Protein AF-A0A7Z8VQR0-F1 (afdb_monomer_lite)

Secondary structure (DSSP, 8-state):
----BHHHHHHHHHHHHHHHSTT---EEEE-SSEEEEEE----S-HHHHHHHHHHHHHHHHHHHHHHH-TT---SEEE-SS---GGGGGSTTTTTSEEE-S-SSEEEEEEHHHHTSBP---S--------------------------------

Structure (mmCIF, N/CA/C/O backbone):
data_AF-A0A7Z8VQR0-F1
#
_entry.id   AF-A0A7Z8VQR0-F1
#
loop_
_atom_site.group_PDB
_atom_site.id
_atom_site.type_symbol
_atom_site.label_atom_id
_atom_site.label_alt_id
_atom_site.label_comp_id
_atom_site.label_asym_id
_atom_site.label_entity_id
_atom_site.label_seq_id
_atom_site.pdbx_PDB_ins_code
_atom_site.Cartn_x
_atom_site.Cartn_y
_atom_site.Cartn_z
_atom_site.occupancy
_atom_site.B_iso_or_equiv
_atom_site.auth_seq_id
_atom_site.auth_comp_id
_atom_site.auth_asym_id
_atom_site.auth_atom_id
_atom_site.pdbx_PDB_model_num
ATOM 1 N N . MET A 1 1 ? 2.666 10.374 20.352 1.00 53.78 1 MET A N 1
ATOM 2 C CA . MET A 1 1 ? 1.258 10.594 19.950 1.00 53.78 1 MET A CA 1
ATOM 3 C C . MET A 1 1 ? 0.579 9.236 19.959 1.00 53.78 1 MET A C 1
ATOM 5 O O . MET A 1 1 ? 1.124 8.326 19.353 1.00 53.78 1 MET A O 1
ATOM 9 N N . VAL A 1 2 ? -0.525 9.067 20.688 1.00 69.81 2 VAL A N 1
ATOM 10 C CA . VAL A 1 2 ? -1.264 7.793 20.718 1.00 69.81 2 VAL A CA 1
ATOM 11 C C . VAL A 1 2 ? -2.255 7.802 19.555 1.00 69.81 2 VAL A C 1
ATOM 13 O O . VAL A 1 2 ? -3.069 8.717 19.470 1.00 69.81 2 VAL A O 1
ATOM 16 N N . CYS A 1 3 ? -2.171 6.829 18.646 1.00 78.06 3 CYS A N 1
ATOM 17 C CA . CYS A 1 3 ? -3.142 6.695 17.557 1.00 78.06 3 CYS A CA 1
ATOM 18 C C . CYS A 1 3 ? -4.419 6.035 18.090 1.00 78.06 3 CYS A C 1
ATOM 20 O O . CYS A 1 3 ? -4.353 5.050 18.823 1.00 78.06 3 CYS A O 1
ATOM 22 N N . THR A 1 4 ? -5.586 6.570 17.746 1.00 81.69 4 THR A N 1
ATOM 23 C CA . THR A 1 4 ? -6.892 6.064 18.200 1.00 81.69 4 THR A CA 1
ATOM 24 C C . THR A 1 4 ? -7.570 5.187 17.148 1.00 81.69 4 THR A C 1
ATOM 26 O O . THR A 1 4 ? -8.391 4.343 17.490 1.00 81.69 4 THR A O 1
ATOM 29 N N . ASN A 1 5 ? -7.215 5.340 15.870 1.00 85.06 5 ASN A N 1
ATOM 30 C CA . ASN A 1 5 ? -7.731 4.529 14.763 1.00 85.06 5 ASN A CA 1
ATOM 31 C C . ASN A 1 5 ? -6.664 4.319 13.674 1.00 85.06 5 ASN A C 1
ATOM 33 O O . ASN A 1 5 ? -5.600 4.950 13.689 1.00 85.06 5 ASN A O 1
ATOM 37 N N . LEU A 1 6 ? -6.968 3.444 12.709 1.00 89.19 6 LEU A N 1
ATOM 38 C CA . LEU A 1 6 ? -6.077 3.129 11.587 1.00 89.19 6 LEU A CA 1
ATOM 39 C C . LEU A 1 6 ? -5.723 4.375 10.758 1.00 89.19 6 LEU A C 1
ATOM 41 O O . LEU A 1 6 ? -4.612 4.483 10.246 1.00 89.19 6 LEU A O 1
ATOM 45 N N . TYR A 1 7 ? -6.637 5.346 10.657 1.00 88.19 7 TYR A N 1
ATOM 46 C CA . TYR A 1 7 ? -6.423 6.556 9.857 1.00 88.19 7 TYR A CA 1
ATOM 47 C C . TYR A 1 7 ? -5.271 7.369 10.424 1.00 88.19 7 TYR A C 1
ATOM 49 O O . TYR A 1 7 ? -4.342 7.724 9.705 1.00 88.19 7 TYR A O 1
ATOM 57 N N . GLN A 1 8 ? -5.304 7.610 11.732 1.00 87.75 8 GLN A N 1
ATOM 58 C CA . GLN A 1 8 ? -4.254 8.341 12.426 1.00 87.75 8 GLN A CA 1
ATOM 59 C C . GLN A 1 8 ? -2.914 7.606 12.367 1.00 87.75 8 GLN A C 1
ATOM 61 O O . GLN A 1 8 ? -1.894 8.261 12.171 1.00 87.75 8 GLN A O 1
ATOM 66 N N . ALA A 1 9 ? -2.917 6.272 12.465 1.00 90.31 9 ALA A N 1
ATOM 67 C CA . ALA A 1 9 ? -1.702 5.469 12.337 1.00 90.31 9 ALA A CA 1
ATOM 68 C C . ALA A 1 9 ? -1.055 5.630 10.951 1.00 90.31 9 ALA A C 1
ATOM 70 O O . ALA A 1 9 ? 0.135 5.928 10.860 1.00 90.31 9 ALA A O 1
ATOM 71 N N . ILE A 1 10 ? -1.842 5.527 9.874 1.00 92.44 10 ILE A N 1
ATOM 72 C CA . ILE A 1 10 ? -1.332 5.702 8.507 1.00 92.44 10 ILE A CA 1
ATOM 73 C C . ILE A 1 10 ? -0.914 7.155 8.256 1.00 92.44 10 ILE A C 1
ATOM 75 O O . ILE A 1 10 ? 0.131 7.389 7.659 1.00 92.44 10 ILE A O 1
ATOM 79 N N . VAL A 1 11 ? -1.672 8.150 8.729 1.00 91.69 11 VAL A N 1
ATOM 80 C CA . VAL A 1 11 ? -1.291 9.569 8.596 1.00 91.69 11 VAL A CA 1
ATOM 81 C C . VAL A 1 11 ? 0.028 9.861 9.314 1.00 91.69 11 VAL A C 1
ATOM 83 O O . VAL A 1 11 ? 0.887 10.546 8.754 1.00 91.69 11 VAL A O 1
ATOM 86 N N . LEU A 1 12 ? 0.209 9.339 10.530 1.00 91.81 12 LEU A N 1
ATOM 87 C CA . LEU A 1 12 ? 1.451 9.492 11.286 1.00 91.81 12 LEU A CA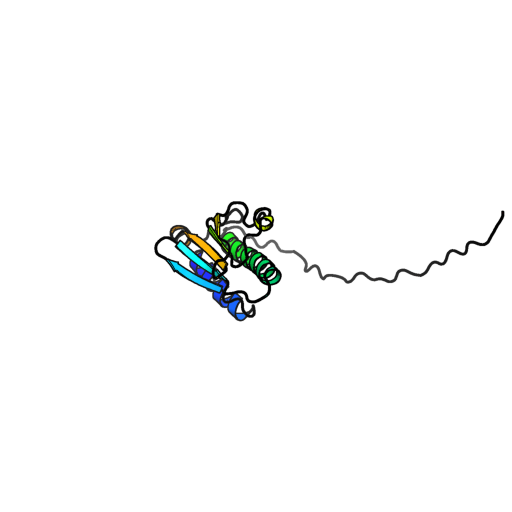 1
ATOM 88 C C . LEU A 1 12 ? 2.623 8.828 10.555 1.00 91.81 12 LEU A C 1
ATOM 90 O O . LEU A 1 12 ? 3.658 9.471 10.380 1.00 91.81 12 LEU A O 1
ATOM 94 N N . PHE A 1 13 ? 2.430 7.600 10.065 1.00 93.69 13 PHE A N 1
ATOM 95 C CA . PHE A 1 13 ? 3.429 6.907 9.258 1.00 93.69 13 PHE A CA 1
ATOM 96 C C . PHE A 1 13 ? 3.788 7.698 7.997 1.00 93.69 13 PHE A C 1
ATOM 98 O O . PHE A 1 13 ? 4.964 7.912 7.741 1.00 93.69 13 PHE A O 1
ATOM 105 N N . CYS A 1 14 ? 2.811 8.192 7.232 1.00 94.12 14 CYS A N 1
ATOM 106 C CA . CYS A 1 14 ? 3.081 9.000 6.040 1.00 94.12 14 CYS A CA 1
ATOM 107 C C . CYS A 1 14 ? 3.923 10.233 6.385 1.00 94.12 14 CYS A C 1
ATOM 109 O O . CYS A 1 14 ? 4.845 10.574 5.652 1.00 94.12 14 CYS A O 1
ATOM 111 N N . LYS A 1 15 ? 3.641 10.892 7.515 1.00 92.56 15 LYS A N 1
ATOM 112 C CA . LYS A 1 15 ? 4.415 12.054 7.963 1.00 92.56 15 LYS A CA 1
ATOM 113 C C . LYS A 1 15 ? 5.869 11.687 8.284 1.00 92.56 15 LYS A C 1
ATOM 115 O O . LYS A 1 15 ? 6.763 12.389 7.828 1.00 92.56 15 LYS A O 1
ATOM 120 N N . GLN A 1 16 ? 6.092 10.622 9.054 1.00 91.44 16 GLN A N 1
ATOM 121 C CA . GLN A 1 16 ? 7.428 10.197 9.497 1.00 91.44 16 GLN A CA 1
ATOM 122 C C . GLN A 1 16 ? 8.228 9.534 8.369 1.00 91.44 16 GLN A C 1
ATOM 124 O O . GLN A 1 16 ? 9.351 9.933 8.070 1.00 91.44 16 GLN A O 1
ATOM 129 N N . GLY A 1 17 ? 7.613 8.586 7.664 1.00 88.38 17 GLY A N 1
ATOM 130 C CA . GLY A 1 17 ? 8.221 7.882 6.541 1.00 88.38 17 GLY A CA 1
ATOM 131 C C . GLY A 1 17 ? 8.665 8.833 5.433 1.00 88.38 17 GLY A C 1
ATOM 132 O O . GLY A 1 17 ? 9.756 8.669 4.902 1.00 88.38 17 GLY A O 1
ATOM 133 N N . ASN A 1 18 ? 7.891 9.884 5.139 1.00 91.75 18 ASN A N 1
ATOM 134 C CA . ASN A 1 18 ? 8.291 10.881 4.141 1.00 91.75 18 ASN A CA 1
ATOM 135 C C . ASN A 1 18 ? 9.427 11.804 4.599 1.00 91.75 18 ASN A C 1
ATOM 137 O O . ASN A 1 18 ? 10.112 12.360 3.744 1.00 91.75 18 ASN A O 1
ATOM 141 N N . SER A 1 19 ? 9.635 11.987 5.908 1.00 88.56 19 SER A N 1
ATOM 142 C CA . SER A 1 19 ? 10.790 1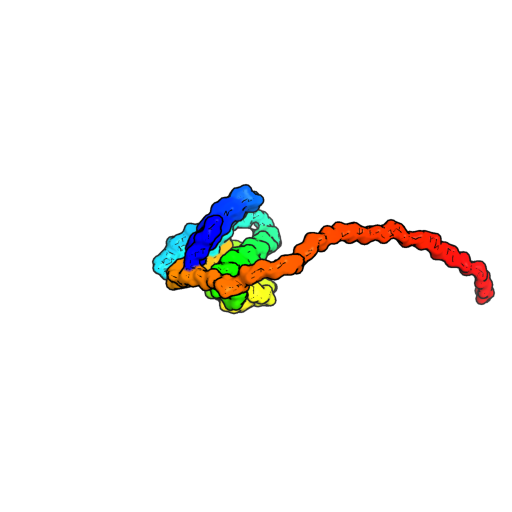2.741 6.413 1.00 88.56 19 SER A CA 1
ATOM 143 C C . SER A 1 19 ? 12.067 11.908 6.490 1.00 88.56 19 SER A C 1
ATOM 145 O O . SER A 1 19 ? 13.154 12.470 6.422 1.00 88.56 19 SER A O 1
ATOM 147 N N . GLU A 1 20 ? 11.943 10.589 6.635 1.00 86.31 20 GLU A N 1
ATOM 148 C CA . GLU A 1 20 ? 13.073 9.694 6.917 1.00 86.31 20 GLU A CA 1
ATOM 149 C C . GLU A 1 20 ? 13.519 8.890 5.690 1.00 86.31 20 GLU A C 1
ATOM 151 O O . GLU A 1 20 ? 14.699 8.585 5.537 1.00 86.31 20 GLU A O 1
ATOM 156 N N . ILE A 1 21 ? 12.590 8.558 4.791 1.00 82.00 21 ILE A N 1
ATOM 157 C CA . ILE A 1 21 ? 12.851 7.715 3.626 1.00 82.00 21 ILE A CA 1
ATOM 158 C C . ILE A 1 21 ? 12.831 8.586 2.375 1.00 82.00 21 ILE A C 1
ATOM 160 O O . ILE A 1 21 ? 11.780 9.080 1.952 1.00 82.00 21 ILE A O 1
ATOM 164 N N . THR A 1 22 ? 13.988 8.721 1.733 1.00 79.00 22 THR A N 1
ATOM 165 C CA . THR A 1 22 ? 14.122 9.418 0.452 1.00 79.00 22 THR A CA 1
ATOM 166 C C . THR A 1 22 ? 13.173 8.825 -0.595 1.00 79.00 22 THR A C 1
ATOM 168 O O . THR A 1 22 ? 13.073 7.608 -0.749 1.00 79.00 22 THR A O 1
ATOM 171 N N . ASN A 1 23 ? 12.465 9.688 -1.327 1.00 78.94 23 ASN A N 1
ATOM 172 C CA . ASN A 1 23 ? 11.547 9.317 -2.415 1.00 78.94 23 ASN A CA 1
ATOM 173 C C . ASN A 1 23 ? 10.400 8.361 -2.027 1.00 78.94 23 ASN A C 1
ATOM 175 O O . ASN A 1 23 ? 9.814 7.714 -2.897 1.00 78.94 23 ASN A O 1
ATOM 179 N N . SER A 1 24 ? 10.050 8.246 -0.745 1.00 80.81 24 SER A N 1
ATOM 180 C CA . SER A 1 24 ? 8.980 7.352 -0.277 1.00 80.81 24 SER A CA 1
ATOM 181 C C . SER A 1 24 ? 7.571 7.794 -0.690 1.00 80.81 24 SER A C 1
ATOM 183 O O . SER A 1 24 ? 6.778 6.966 -1.142 1.00 80.81 24 SER A O 1
ATOM 185 N N . ASN A 1 25 ? 7.280 9.095 -0.585 1.00 91.75 25 ASN A N 1
ATOM 186 C CA . ASN A 1 25 ? 6.019 9.745 -0.971 1.00 91.75 25 ASN A CA 1
ATOM 187 C C . ASN A 1 25 ? 4.764 8.911 -0.629 1.00 91.75 25 ASN A C 1
ATOM 189 O O . ASN A 1 25 ? 3.890 8.649 -1.465 1.00 91.75 25 ASN A O 1
ATOM 193 N N . PHE A 1 26 ? 4.700 8.461 0.621 1.00 95.44 26 PHE A N 1
ATOM 194 C CA . PHE A 1 26 ? 3.550 7.785 1.191 1.00 95.44 26 PHE A CA 1
ATOM 195 C C . PHE A 1 26 ? 2.406 8.772 1.413 1.00 95.44 26 PHE A C 1
ATOM 197 O O . PHE A 1 26 ? 2.608 9.862 1.954 1.00 95.44 26 PHE A O 1
ATOM 204 N N . HIS A 1 27 ? 1.195 8.403 1.007 1.00 95.25 27 HIS A N 1
ATOM 205 C CA . HIS A 1 27 ? 0.024 9.262 1.163 1.00 95.25 27 HIS A CA 1
ATOM 206 C C . HIS A 1 27 ? -1.279 8.463 1.184 1.00 95.25 27 HIS A C 1
ATOM 208 O O . HIS A 1 27 ? -1.327 7.292 0.813 1.00 95.25 27 HIS A O 1
ATOM 214 N N . ILE A 1 28 ? -2.358 9.121 1.610 1.00 93.56 28 ILE A N 1
ATOM 215 C CA . ILE A 1 28 ? -3.708 8.561 1.591 1.00 93.56 28 ILE A CA 1
ATOM 216 C C . ILE A 1 28 ? -4.508 9.220 0.471 1.00 93.56 28 ILE A C 1
ATOM 218 O O . ILE A 1 28 ? -4.530 10.445 0.354 1.00 93.56 28 ILE A O 1
ATOM 222 N N . ARG A 1 29 ? -5.230 8.418 -0.315 1.00 92.69 29 ARG A N 1
ATOM 223 C CA . ARG A 1 29 ? -6.217 8.906 -1.281 1.00 92.69 29 ARG A CA 1
ATOM 224 C C . ARG A 1 29 ? -7.592 8.330 -0.973 1.00 92.69 29 ARG A C 1
ATOM 226 O O . ARG A 1 29 ? -7.799 7.123 -1.047 1.00 92.69 29 ARG A O 1
ATOM 233 N N . GLN A 1 30 ? -8.554 9.199 -0.686 1.00 88.81 30 GLN A N 1
ATOM 234 C CA . GLN A 1 30 ? -9.942 8.791 -0.477 1.00 88.81 30 GLN A CA 1
ATOM 235 C C . GLN A 1 30 ? -10.671 8.627 -1.820 1.00 88.81 30 GLN A C 1
ATOM 237 O O . GLN A 1 30 ? -10.544 9.459 -2.720 1.00 88.81 30 GLN A O 1
ATOM 242 N N . GLN A 1 31 ? -11.434 7.546 -1.958 1.00 86.81 31 GLN A N 1
ATOM 243 C CA . GLN A 1 31 ? -12.406 7.316 -3.029 1.00 86.81 31 GLN A CA 1
ATOM 244 C C . GLN A 1 31 ? -13.747 6.887 -2.418 1.00 86.81 31 GLN A C 1
ATOM 246 O O . GLN A 1 31 ? -13.832 6.658 -1.216 1.00 86.81 31 GLN A O 1
ATOM 251 N N . GLN A 1 32 ? -14.810 6.792 -3.225 1.00 80.38 32 GLN A N 1
ATOM 252 C CA . GLN A 1 32 ? -16.174 6.547 -2.727 1.00 80.38 32 GLN A CA 1
ATOM 253 C C . GLN A 1 32 ? -16.304 5.299 -1.839 1.00 80.38 32 GLN A C 1
ATOM 255 O O . GLN A 1 32 ? -16.955 5.362 -0.805 1.00 80.38 32 GLN A O 1
ATOM 260 N N . THR A 1 33 ? -15.684 4.179 -2.214 1.00 80.62 33 THR A N 1
ATOM 261 C CA . THR A 1 33 ? -15.860 2.887 -1.518 1.00 80.62 33 THR A CA 1
ATOM 262 C C . THR A 1 33 ? -14.622 2.418 -0.759 1.00 80.62 33 THR A C 1
ATOM 264 O O . THR A 1 33 ? -14.712 1.529 0.086 1.00 80.62 33 THR A O 1
ATOM 267 N N . MET A 1 34 ? -13.467 3.022 -1.031 1.00 87.50 34 MET A N 1
ATOM 268 C CA . MET A 1 34 ? -12.185 2.625 -0.465 1.00 87.50 34 MET A CA 1
ATOM 269 C C . MET A 1 34 ? -11.313 3.837 -0.189 1.00 87.50 34 MET A C 1
ATOM 271 O O . MET A 1 34 ? -11.369 4.858 -0.879 1.00 87.50 34 MET A O 1
ATOM 275 N N . VAL A 1 35 ? -10.439 3.667 0.787 1.00 90.12 35 VAL A N 1
ATOM 276 C CA . VAL A 1 35 ? -9.301 4.539 1.014 1.00 90.12 35 VAL A CA 1
ATOM 277 C C . VAL A 1 35 ? -8.057 3.792 0.558 1.00 90.12 35 VAL A C 1
ATOM 279 O O . VAL A 1 35 ? -7.855 2.623 0.880 1.00 90.12 35 VAL A O 1
ATOM 282 N N . TRP A 1 36 ? -7.226 4.482 -0.207 1.00 93.75 36 TRP A N 1
ATOM 283 C CA . TRP A 1 36 ? -5.976 3.954 -0.721 1.00 93.75 36 TRP A CA 1
ATOM 284 C C . TRP A 1 36 ? -4.832 4.463 0.131 1.00 93.75 36 TRP A C 1
ATOM 286 O O . TRP A 1 36 ? -4.637 5.674 0.240 1.00 93.75 36 TRP A O 1
ATOM 296 N N . PHE A 1 37 ? -4.072 3.542 0.707 1.00 95.69 37 PHE A N 1
ATOM 297 C CA . PHE A 1 37 ? -2.755 3.845 1.237 1.00 95.69 37 PHE A CA 1
ATOM 298 C C . PHE A 1 37 ? -1.748 3.644 0.105 1.00 95.69 37 PHE A C 1
ATOM 300 O O . PHE A 1 37 ? -1.587 2.527 -0.380 1.00 95.69 37 PHE A O 1
ATOM 307 N N . CYS A 1 38 ? -1.132 4.726 -0.360 1.00 96.12 38 CYS A N 1
ATOM 308 C CA . CYS A 1 38 ? -0.281 4.747 -1.543 1.00 96.12 38 CYS A CA 1
ATOM 309 C C . CYS A 1 38 ? 1.194 4.879 -1.157 1.00 96.12 38 CYS A C 1
ATOM 311 O O . CYS A 1 38 ? 1.525 5.657 -0.263 1.00 96.12 38 CYS A O 1
ATOM 313 N N . GLY A 1 39 ? 2.072 4.183 -1.880 1.00 93.38 39 GLY A N 1
ATOM 314 C CA . GLY A 1 39 ? 3.500 4.493 -1.955 1.00 93.38 39 GLY A CA 1
ATOM 315 C C . GLY A 1 39 ? 3.764 5.158 -3.299 1.00 93.38 39 GLY A C 1
ATOM 316 O O . GLY A 1 39 ? 3.269 4.671 -4.315 1.00 93.38 39 GLY A O 1
ATOM 317 N N . GLY A 1 40 ? 4.469 6.289 -3.318 1.00 89.69 40 GLY A N 1
ATOM 318 C CA . GLY A 1 40 ? 4.666 7.073 -4.539 1.00 89.69 40 GLY A CA 1
ATOM 319 C C . GLY A 1 40 ? 5.270 6.280 -5.703 1.00 89.69 40 GLY A C 1
ATOM 320 O O . GLY A 1 40 ? 5.715 5.141 -5.544 1.00 89.69 40 GLY A O 1
ATOM 321 N N . VAL A 1 41 ? 5.300 6.911 -6.880 1.00 92.38 41 VAL A N 1
ATOM 322 C CA . VAL A 1 41 ? 5.884 6.320 -8.094 1.00 92.38 41 VAL A CA 1
ATOM 323 C C . VAL A 1 41 ? 7.309 5.850 -7.806 1.00 92.38 41 VAL A C 1
ATOM 325 O O . VAL A 1 41 ? 8.067 6.528 -7.110 1.00 92.38 41 VAL A O 1
ATOM 328 N N . VAL A 1 42 ? 7.640 4.663 -8.303 1.00 90.75 42 VAL A N 1
ATOM 329 C CA . VAL A 1 42 ? 8.989 4.108 -8.229 1.00 90.75 42 VAL A CA 1
ATOM 330 C C . VAL A 1 42 ? 9.580 4.187 -9.624 1.00 90.75 42 VAL A C 1
ATOM 332 O O . VAL A 1 42 ? 9.022 3.639 -10.571 1.00 90.75 42 VAL A O 1
ATOM 335 N N . GLU A 1 43 ? 10.700 4.884 -9.743 1.00 90.81 43 GLU A N 1
ATOM 336 C CA . GLU A 1 43 ? 11.463 4.969 -10.982 1.00 90.81 43 GLU A CA 1
ATOM 337 C C . GLU A 1 43 ? 12.592 3.938 -10.958 1.00 90.81 43 GLU A C 1
ATOM 339 O O . GLU A 1 43 ? 13.177 3.675 -9.907 1.00 90.81 43 GLU A O 1
ATOM 344 N N . GLY A 1 44 ? 12.884 3.349 -12.115 1.00 91.44 44 GLY A N 1
ATOM 345 C CA . GLY A 1 44 ? 13.934 2.349 -12.266 1.00 91.44 44 GLY A CA 1
ATOM 346 C C . GLY A 1 44 ? 13.607 1.325 -13.346 1.00 91.44 44 GLY A C 1
ATOM 347 O O . GLY A 1 44 ? 12.631 1.445 -14.089 1.00 91.44 44 GLY A O 1
ATOM 348 N N . THR A 1 45 ? 14.444 0.302 -13.429 1.00 93.12 45 THR A N 1
ATOM 349 C CA . THR A 1 45 ? 14.203 -0.906 -14.220 1.00 93.12 45 THR A CA 1
ATOM 350 C C . THR A 1 45 ? 13.065 -1.740 -13.625 1.00 93.12 45 THR A C 1
ATOM 352 O O . THR A 1 45 ? 12.725 -1.609 -12.449 1.00 93.12 45 THR A O 1
ATOM 355 N N . ASP A 1 46 ? 12.502 -2.665 -14.410 1.00 89.56 46 ASP A N 1
ATOM 356 C CA . ASP A 1 46 ? 11.430 -3.559 -13.940 1.00 89.56 46 ASP A CA 1
ATOM 357 C C . ASP A 1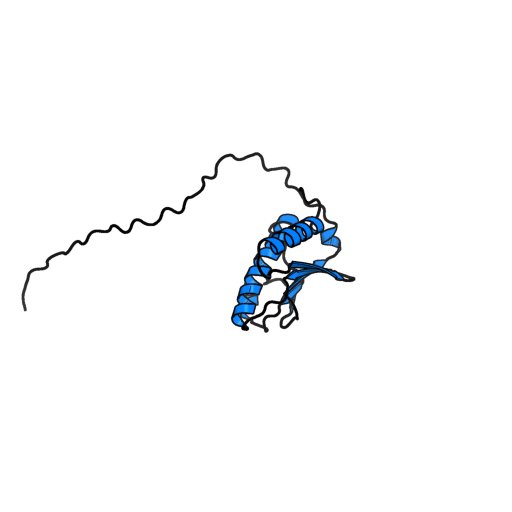 46 ? 11.822 -4.321 -12.653 1.00 89.56 46 ASP A C 1
ATOM 359 O O . ASP A 1 46 ? 10.998 -4.502 -11.754 1.00 89.56 46 ASP A O 1
ATOM 363 N N . ASN A 1 47 ? 13.093 -4.727 -12.533 1.00 89.00 47 ASN A N 1
ATOM 364 C CA . ASN A 1 47 ? 13.607 -5.433 -11.358 1.00 89.00 47 ASN A CA 1
ATOM 365 C C . ASN A 1 47 ? 13.722 -4.527 -10.125 1.00 89.00 47 ASN A C 1
ATOM 367 O O . ASN A 1 47 ? 13.342 -4.950 -9.032 1.00 89.00 47 ASN A O 1
ATOM 371 N N . GLU A 1 48 ? 14.216 -3.298 -10.291 1.00 91.06 48 GLU A N 1
ATOM 372 C CA . GLU A 1 48 ? 14.326 -2.319 -9.200 1.00 91.06 48 GLU A CA 1
ATOM 373 C C . GLU A 1 48 ? 12.942 -1.914 -8.694 1.00 91.06 48 GLU A C 1
ATOM 375 O O . GLU A 1 48 ? 12.696 -1.941 -7.488 1.00 91.06 48 GLU A O 1
ATOM 380 N N . ILE A 1 49 ? 12.007 -1.636 -9.612 1.00 91.19 49 ILE A N 1
ATOM 381 C CA . ILE A 1 49 ? 10.610 -1.346 -9.272 1.00 91.19 49 ILE A CA 1
ATOM 382 C C . ILE A 1 49 ? 10.036 -2.491 -8.439 1.00 91.19 49 ILE A C 1
ATOM 384 O O . ILE A 1 49 ? 9.516 -2.254 -7.351 1.00 91.19 49 ILE A O 1
ATOM 388 N N . ARG A 1 50 ? 10.192 -3.740 -8.893 1.00 89.19 50 ARG A N 1
ATOM 389 C CA . ARG A 1 50 ? 9.689 -4.920 -8.177 1.00 89.19 50 ARG A CA 1
ATOM 390 C C . ARG A 1 50 ? 10.251 -5.032 -6.757 1.00 89.19 50 ARG A C 1
ATOM 392 O O . ARG A 1 50 ? 9.496 -5.279 -5.819 1.00 89.19 50 ARG A O 1
ATOM 399 N N . GLN A 1 51 ? 11.562 -4.869 -6.588 1.00 88.62 51 GLN A N 1
ATOM 400 C CA . GLN A 1 51 ? 12.210 -4.980 -5.277 1.00 88.62 51 GLN A CA 1
ATOM 401 C C . GLN A 1 51 ? 11.753 -3.878 -4.318 1.00 88.62 51 GLN A C 1
ATOM 403 O O . GLN A 1 51 ? 11.403 -4.159 -3.169 1.00 88.62 51 GLN A O 1
ATOM 408 N N . VAL A 1 52 ? 11.702 -2.635 -4.798 1.00 90.38 52 VAL A N 1
ATOM 409 C CA . VAL A 1 52 ? 11.239 -1.496 -4.000 1.00 90.38 52 VAL A CA 1
ATOM 410 C C . VAL A 1 52 ? 9.761 -1.647 -3.641 1.00 90.38 52 VAL A C 1
ATOM 412 O O . VAL A 1 52 ? 9.378 -1.347 -2.511 1.00 90.38 52 VAL A O 1
ATOM 415 N N . GLU A 1 53 ? 8.923 -2.136 -4.556 1.00 90.38 53 GLU A N 1
ATOM 416 C CA . GLU A 1 53 ? 7.508 -2.384 -4.276 1.00 90.38 53 GLU A CA 1
ATOM 417 C C . GLU A 1 53 ? 7.310 -3.460 -3.215 1.00 90.38 53 GLU A C 1
ATOM 419 O O . GLU A 1 53 ? 6.568 -3.219 -2.267 1.00 90.38 53 GLU A O 1
ATOM 424 N N . LEU A 1 54 ? 8.005 -4.597 -3.308 1.00 89.12 54 LEU A N 1
ATOM 425 C CA . LEU A 1 54 ? 7.946 -5.648 -2.287 1.00 89.12 54 LEU A CA 1
ATOM 426 C C . LEU A 1 54 ? 8.331 -5.124 -0.900 1.00 89.12 54 LEU A C 1
ATOM 428 O O . LEU A 1 54 ? 7.626 -5.377 0.079 1.00 89.12 54 LEU A O 1
ATOM 432 N N . TYR A 1 55 ? 9.410 -4.343 -0.827 1.00 90.44 55 TYR A N 1
ATOM 433 C CA . TYR A 1 55 ? 9.845 -3.705 0.412 1.00 90.44 55 TYR A CA 1
ATOM 434 C C . TYR A 1 55 ? 8.782 -2.742 0.966 1.00 90.44 55 TYR A C 1
ATOM 436 O O . TYR A 1 55 ? 8.399 -2.831 2.136 1.00 90.44 55 TYR A O 1
ATOM 444 N N . ARG A 1 56 ? 8.247 -1.851 0.120 1.00 91.88 56 ARG A N 1
ATOM 445 C CA . ARG A 1 56 ? 7.221 -0.877 0.521 1.00 91.88 56 ARG A CA 1
ATOM 446 C C . ARG A 1 56 ? 5.926 -1.556 0.958 1.00 91.88 56 ARG A C 1
ATOM 448 O O . ARG A 1 56 ? 5.382 -1.175 1.988 1.00 91.88 56 ARG A O 1
ATOM 455 N N . ILE A 1 57 ? 5.457 -2.573 0.234 1.00 91.88 57 ILE A N 1
ATOM 456 C CA . ILE A 1 57 ? 4.279 -3.369 0.611 1.00 91.88 57 ILE A CA 1
ATOM 457 C C . ILE A 1 57 ? 4.476 -3.985 1.990 1.00 91.88 57 ILE A C 1
ATOM 459 O O . ILE A 1 57 ? 3.575 -3.889 2.818 1.00 91.88 57 ILE A O 1
ATOM 463 N N . GLY A 1 58 ? 5.646 -4.579 2.249 1.00 91.75 58 GLY A N 1
ATOM 464 C CA . GLY A 1 58 ? 5.965 -5.171 3.546 1.00 91.75 58 GLY A CA 1
ATOM 465 C C . GLY A 1 58 ? 5.774 -4.173 4.687 1.00 91.75 58 GLY A C 1
ATOM 466 O O . GLY A 1 58 ? 5.039 -4.453 5.634 1.00 91.75 58 GLY A O 1
ATOM 467 N N . ILE A 1 59 ? 6.346 -2.975 4.553 1.00 92.56 59 ILE A N 1
ATOM 468 C CA . ILE A 1 59 ? 6.199 -1.904 5.550 1.00 92.56 59 ILE A CA 1
ATOM 469 C C . ILE A 1 59 ? 4.742 -1.458 5.673 1.00 92.56 59 ILE A C 1
ATOM 471 O O . ILE A 1 59 ? 4.210 -1.356 6.776 1.00 92.56 59 ILE A O 1
ATOM 475 N N . MET A 1 60 ? 4.069 -1.207 4.551 1.00 94.44 60 MET A N 1
ATOM 476 C CA . MET A 1 60 ? 2.691 -0.718 4.552 1.00 94.44 60 MET A CA 1
ATOM 477 C C . MET A 1 60 ? 1.732 -1.722 5.208 1.00 94.44 60 MET A C 1
ATOM 479 O O . MET A 1 60 ? 0.877 -1.324 5.998 1.00 94.44 60 MET A O 1
ATOM 483 N N . ILE A 1 61 ? 1.899 -3.021 4.941 1.00 93.06 61 ILE A N 1
ATOM 484 C CA . ILE A 1 61 ? 1.135 -4.094 5.592 1.00 93.06 61 ILE A CA 1
ATOM 485 C C . ILE A 1 61 ? 1.443 -4.141 7.089 1.00 93.06 61 ILE A C 1
ATOM 487 O O . ILE A 1 61 ? 0.515 -4.269 7.885 1.00 93.06 61 ILE A O 1
ATOM 491 N N . GLN A 1 62 ? 2.707 -4.005 7.498 1.00 91.19 62 GLN A N 1
ATOM 492 C CA . GLN A 1 62 ? 3.076 -3.978 8.917 1.00 91.19 62 GLN A CA 1
ATOM 493 C C . GLN A 1 62 ? 2.432 -2.805 9.662 1.00 91.19 62 GLN A C 1
ATOM 495 O O . GLN A 1 62 ? 1.911 -3.003 10.756 1.00 91.19 62 GLN A O 1
ATOM 500 N N . VAL A 1 63 ? 2.384 -1.613 9.058 1.00 92.06 63 VAL A N 1
ATOM 501 C CA . VAL A 1 63 ? 1.693 -0.444 9.633 1.00 92.06 63 VAL A CA 1
ATOM 502 C C . VAL A 1 63 ? 0.210 -0.743 9.858 1.00 92.06 63 VAL A C 1
ATOM 504 O O . VAL A 1 63 ? -0.332 -0.431 10.919 1.00 92.06 63 VAL A O 1
ATOM 507 N N . ILE A 1 64 ? -0.450 -1.385 8.890 1.00 91.88 64 ILE A N 1
ATOM 508 C CA . ILE A 1 64 ? -1.864 -1.750 9.022 1.00 91.88 64 ILE A CA 1
ATOM 509 C C . ILE A 1 64 ? -2.046 -2.844 10.081 1.00 91.88 64 ILE A C 1
ATOM 511 O O . ILE A 1 64 ? -2.932 -2.725 10.921 1.00 91.88 64 ILE A O 1
ATOM 515 N N . ARG A 1 65 ? -1.196 -3.876 10.096 1.00 90.56 65 ARG A N 1
ATOM 516 C CA . ARG A 1 65 ? -1.235 -4.973 11.080 1.00 90.56 65 ARG A CA 1
ATOM 517 C C . ARG A 1 65 ? -0.973 -4.499 12.506 1.00 90.56 65 ARG A C 1
ATOM 519 O O . ARG A 1 65 ? -1.624 -4.981 13.427 1.00 90.56 65 ARG A O 1
ATOM 526 N N . ALA A 1 66 ? -0.092 -3.520 12.698 1.00 86.94 66 ALA A N 1
ATOM 527 C CA . ALA A 1 66 ? 0.136 -2.899 14.003 1.00 86.94 66 ALA A CA 1
ATOM 528 C C . ALA A 1 66 ? -1.132 -2.222 14.556 1.00 86.94 66 ALA A C 1
ATOM 530 O O . ALA A 1 66 ? -1.305 -2.117 15.766 1.00 86.94 66 ALA A O 1
ATOM 531 N N . ALA A 1 67 ? -2.031 -1.788 13.671 1.00 86.75 67 ALA A N 1
ATOM 532 C CA . ALA A 1 67 ? -3.308 -1.181 14.021 1.00 86.75 67 ALA A CA 1
ATOM 533 C C . ALA A 1 67 ? -4.477 -2.190 14.071 1.00 86.75 67 ALA A C 1
ATOM 535 O O . ALA A 1 67 ? -5.358 -2.082 14.921 1.00 86.75 67 ALA A O 1
ATOM 536 N N . MET A 1 68 ? -4.512 -3.158 13.155 1.00 86.06 68 MET A N 1
ATOM 537 C CA . MET A 1 68 ? -5.667 -4.036 12.923 1.00 86.06 68 MET A CA 1
ATOM 538 C C . MET A 1 68 ? -5.479 -5.473 13.411 1.00 86.06 68 MET A C 1
ATOM 540 O O . MET A 1 68 ? -6.414 -6.268 13.337 1.00 86.06 68 MET A O 1
ATOM 544 N N . GLY A 1 69 ? -4.298 -5.797 13.932 1.00 86.56 69 GLY A N 1
ATOM 545 C CA . GLY A 1 69 ? -3.913 -7.137 14.353 1.00 86.56 69 GLY A CA 1
ATOM 546 C C . GLY A 1 69 ? -3.025 -7.836 13.325 1.00 86.56 69 GLY A C 1
ATOM 547 O O . GLY A 1 69 ? -3.114 -7.606 12.118 1.00 86.56 69 GLY A O 1
ATOM 548 N N . ILE A 1 70 ? -2.168 -8.731 13.820 1.00 88.00 70 ILE A N 1
ATOM 549 C CA . ILE A 1 70 ? -1.123 -9.402 13.029 1.00 88.00 70 ILE A CA 1
ATOM 550 C C . ILE A 1 70 ? -1.671 -10.246 11.867 1.00 88.00 70 ILE A C 1
ATOM 552 O O . ILE A 1 70 ? -1.009 -10.383 10.844 1.00 88.00 70 ILE A O 1
ATOM 556 N N . ASN A 1 71 ? -2.904 -10.741 11.998 1.00 87.94 71 ASN A N 1
ATOM 557 C CA . ASN A 1 71 ? -3.571 -11.574 10.995 1.00 87.94 71 ASN A CA 1
ATOM 558 C C . ASN A 1 71 ? -4.295 -10.761 9.914 1.00 87.94 71 ASN A C 1
ATOM 560 O O . ASN A 1 71 ? -4.966 -11.344 9.069 1.00 87.94 71 ASN A O 1
ATOM 564 N N . TRP A 1 72 ? -4.225 -9.425 9.947 1.00 88.88 72 TRP A N 1
ATOM 565 C CA . TRP A 1 72 ? -4.830 -8.618 8.894 1.00 88.88 72 TRP A CA 1
ATOM 566 C C . TRP A 1 72 ? -4.151 -8.900 7.548 1.00 88.88 72 TRP A C 1
ATOM 568 O O . TRP A 1 72 ? -2.918 -8.945 7.454 1.00 88.88 72 TRP A O 1
ATOM 578 N N . GLU A 1 73 ? -4.955 -9.050 6.500 1.00 89.88 73 GLU A N 1
ATOM 579 C CA . GLU A 1 73 ? -4.493 -9.291 5.136 1.00 89.88 73 GLU A CA 1
ATOM 580 C C . GLU A 1 73 ? -5.086 -8.262 4.166 1.00 89.88 73 GLU A C 1
ATOM 582 O O . GLU A 1 73 ? -6.241 -7.847 4.326 1.00 89.88 73 GLU A O 1
ATOM 587 N N . PRO A 1 74 ? -4.314 -7.831 3.153 1.00 90.38 74 PRO A N 1
ATOM 588 C CA . PRO A 1 74 ? -4.795 -6.873 2.173 1.00 90.38 74 PRO A CA 1
ATOM 589 C C . PRO A 1 74 ? -5.848 -7.488 1.251 1.00 90.38 74 PRO A C 1
ATOM 591 O O . PRO A 1 74 ? -5.656 -8.563 0.693 1.00 90.38 74 PRO A O 1
ATOM 594 N N . TYR A 1 75 ? -6.942 -6.755 1.034 1.00 86.50 75 TYR A N 1
ATOM 595 C CA . TYR A 1 75 ? -8.003 -7.168 0.113 1.00 86.50 75 TYR A CA 1
ATOM 596 C C . TYR A 1 75 ? -7.659 -6.864 -1.352 1.00 86.50 75 TYR A C 1
ATOM 598 O O . TYR A 1 75 ? -7.791 -7.724 -2.219 1.00 86.50 75 TYR A O 1
ATOM 606 N N . GLU A 1 76 ? -7.207 -5.639 -1.641 1.00 92.69 76 GLU A N 1
ATOM 607 C CA . GLU A 1 76 ? -6.803 -5.214 -2.987 1.00 92.69 76 GLU A CA 1
ATOM 608 C C . GLU A 1 76 ? -5.422 -4.556 -2.943 1.00 92.69 76 GLU A C 1
ATOM 610 O O . GLU A 1 76 ? -5.153 -3.699 -2.095 1.00 92.69 76 GLU A O 1
ATOM 615 N N . LEU A 1 77 ? -4.565 -4.936 -3.889 1.00 93.81 77 LEU A N 1
ATOM 616 C CA . LEU A 1 77 ? -3.234 -4.376 -4.089 1.00 93.81 77 LEU A CA 1
ATOM 617 C C . LEU A 1 77 ? -3.070 -3.909 -5.528 1.00 93.81 77 LEU A C 1
ATOM 619 O O . LEU A 1 77 ? -3.496 -4.568 -6.475 1.00 93.81 77 LEU A O 1
ATOM 623 N N . ARG A 1 78 ? -2.416 -2.767 -5.697 1.00 94.50 78 ARG A N 1
ATOM 624 C CA . ARG A 1 78 ? -2.034 -2.219 -6.998 1.00 94.50 78 ARG A CA 1
ATOM 625 C C . ARG A 1 78 ? -0.533 -2.083 -7.041 1.00 94.50 78 ARG A C 1
ATOM 627 O O . ARG A 1 78 ? 0.011 -1.479 -6.128 1.00 94.50 78 ARG A O 1
ATOM 634 N N . LEU A 1 79 ? 0.092 -2.620 -8.080 1.00 93.88 79 LEU A N 1
ATOM 635 C CA . LEU A 1 79 ? 1.537 -2.653 -8.280 1.00 93.88 79 LEU A CA 1
ATOM 636 C C . LEU A 1 79 ? 1.892 -2.052 -9.640 1.00 93.88 79 LEU A C 1
ATOM 638 O O . LEU A 1 79 ? 1.166 -2.252 -10.614 1.00 93.88 79 LEU A O 1
ATOM 642 N N . GLN A 1 80 ? 2.994 -1.312 -9.700 1.00 93.88 80 GLN A N 1
ATOM 643 C CA . GLN A 1 80 ? 3.606 -0.765 -10.913 1.00 93.88 80 GLN A CA 1
ATOM 644 C C . GLN A 1 80 ? 4.338 -1.831 -11.705 1.00 93.88 80 GLN A C 1
ATOM 646 O O . GLN A 1 80 ? 4.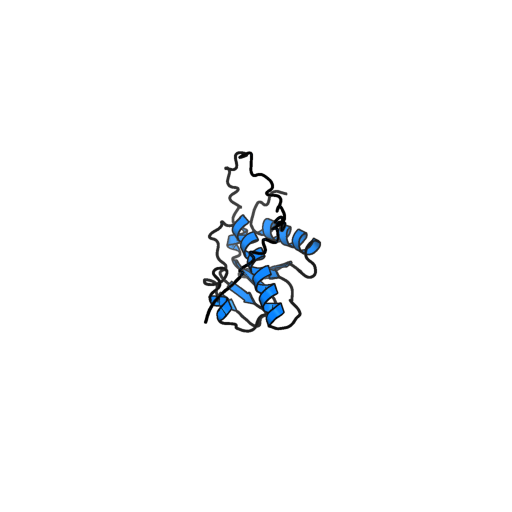324 -1.792 -12.936 1.00 93.88 80 GLN A O 1
ATOM 651 N N . SER A 1 81 ? 4.952 -2.782 -11.000 1.00 91.31 81 SER A N 1
ATOM 652 C CA . SER A 1 81 ? 5.596 -3.937 -11.604 1.00 91.31 81 SER A CA 1
ATOM 653 C C . SER A 1 81 ? 4.674 -4.605 -12.623 1.00 91.31 81 SER A C 1
ATOM 655 O O . SER A 1 81 ? 3.444 -4.668 -12.480 1.00 91.31 81 SER A O 1
ATOM 657 N N . LYS A 1 82 ? 5.289 -5.081 -13.705 1.00 89.38 82 LYS A N 1
ATOM 658 C CA . LYS A 1 82 ? 4.608 -5.927 -14.684 1.00 89.38 82 LYS A CA 1
ATOM 659 C C . LYS A 1 82 ? 4.182 -7.219 -13.996 1.00 89.38 82 LYS A C 1
ATOM 661 O O . LYS A 1 82 ? 4.769 -7.610 -12.992 1.00 89.38 82 LYS A O 1
ATOM 666 N N . ASN A 1 83 ? 3.155 -7.864 -14.547 1.00 83.56 83 ASN A N 1
ATOM 667 C CA . ASN A 1 83 ? 2.644 -9.116 -14.004 1.00 83.56 83 ASN A CA 1
ATOM 668 C C . ASN A 1 83 ? 3.774 -10.146 -13.903 1.00 83.56 83 ASN A C 1
ATOM 670 O O . ASN A 1 83 ? 4.255 -10.648 -14.920 1.00 83.56 83 ASN A O 1
ATOM 674 N N . ASP A 1 84 ? 4.176 -10.424 -12.670 1.00 76.19 84 ASP A N 1
ATOM 675 C CA . ASP A 1 84 ? 5.190 -11.400 -12.329 1.00 76.19 84 ASP A CA 1
ATOM 676 C C . ASP A 1 84 ? 4.544 -12.451 -11.435 1.00 76.19 84 ASP A C 1
ATOM 678 O O . ASP A 1 84 ? 4.134 -12.184 -10.301 1.00 76.19 84 ASP A O 1
ATOM 682 N N . LYS A 1 85 ? 4.453 -13.670 -11.970 1.00 72.19 85 LYS A N 1
ATOM 683 C CA . LYS A 1 85 ? 3.806 -14.783 -11.283 1.00 72.19 85 LYS A CA 1
ATOM 684 C C . LYS A 1 85 ? 4.494 -15.123 -9.961 1.00 72.19 85 LYS A C 1
ATOM 686 O O . LYS A 1 85 ? 3.797 -15.557 -9.051 1.00 72.19 85 LYS A O 1
ATOM 691 N N . SER A 1 86 ? 5.801 -14.870 -9.816 1.00 74.25 86 SER A N 1
ATOM 692 C CA . SER A 1 86 ? 6.515 -15.180 -8.570 1.00 74.25 86 SER A CA 1
ATOM 693 C C . SER A 1 86 ? 6.069 -14.315 -7.388 1.00 74.25 86 SER A C 1
ATOM 695 O O . SER A 1 86 ? 6.336 -14.649 -6.239 1.00 74.25 86 SER A O 1
ATOM 697 N N . LEU A 1 87 ? 5.391 -13.189 -7.638 1.00 71.25 87 LEU A N 1
ATOM 698 C CA . LEU A 1 87 ? 4.880 -12.334 -6.565 1.00 71.25 87 LEU A CA 1
ATOM 699 C C . LEU A 1 87 ? 3.697 -12.977 -5.826 1.00 71.25 87 LEU A C 1
ATOM 701 O O . LEU A 1 87 ? 3.536 -12.738 -4.629 1.00 71.25 87 LEU A O 1
ATOM 705 N N . TYR A 1 88 ? 2.927 -13.847 -6.490 1.00 70.44 88 TYR A N 1
ATOM 706 C CA . TYR A 1 88 ? 1.838 -14.601 -5.855 1.00 70.44 88 TYR A CA 1
ATOM 707 C C . TYR A 1 88 ? 2.333 -15.639 -4.841 1.00 70.44 88 TYR A C 1
ATOM 709 O O . TYR A 1 88 ? 1.587 -16.009 -3.935 1.00 70.44 88 TYR A O 1
ATOM 717 N N . ASP A 1 89 ? 3.588 -16.081 -4.953 1.00 72.50 89 ASP A N 1
ATOM 718 C CA . ASP A 1 89 ? 4.168 -17.044 -4.015 1.00 72.50 89 ASP A CA 1
ATOM 719 C C . ASP A 1 89 ? 4.506 -16.404 -2.662 1.00 72.50 89 ASP A C 1
ATOM 721 O O . ASP A 1 89 ? 4.626 -17.106 -1.653 1.00 72.50 89 ASP A O 1
ATOM 725 N N . THR A 1 90 ? 4.597 -15.071 -2.608 1.00 77.56 90 THR A N 1
ATOM 726 C CA . THR A 1 90 ? 4.905 -14.352 -1.371 1.00 77.56 90 THR A CA 1
ATOM 727 C C . THR A 1 90 ? 3.716 -14.383 -0.407 1.00 77.56 90 THR A C 1
ATOM 729 O O . THR A 1 90 ? 2.595 -14.002 -0.746 1.00 77.56 90 THR A O 1
ATOM 732 N N . GLU A 1 91 ? 3.958 -14.808 0.836 1.00 81.56 91 GLU A N 1
ATOM 733 C CA . GLU A 1 91 ? 2.926 -14.857 1.887 1.00 81.56 91 GLU A CA 1
ATOM 734 C C . GLU A 1 91 ? 2.274 -13.492 2.146 1.00 81.56 91 GLU A C 1
ATOM 736 O O . GLU A 1 91 ? 1.119 -13.417 2.550 1.00 81.56 91 GLU A O 1
ATOM 741 N N . LEU A 1 92 ? 2.993 -12.402 1.864 1.00 79.38 92 LEU A N 1
ATOM 742 C CA . LEU A 1 92 ? 2.527 -11.031 2.064 1.00 79.38 92 LEU A CA 1
ATOM 743 C C . LEU A 1 92 ? 1.280 -10.678 1.244 1.00 79.38 92 LEU A C 1
ATOM 745 O O . LEU A 1 92 ? 0.470 -9.878 1.711 1.00 79.38 92 LEU A O 1
ATOM 749 N N . ILE A 1 93 ? 1.139 -11.221 0.030 1.00 83.88 93 ILE A N 1
ATOM 750 C CA . ILE A 1 93 ? 0.092 -10.793 -0.914 1.00 83.88 93 ILE A CA 1
ATOM 751 C C . ILE A 1 93 ? -0.721 -11.947 -1.505 1.00 83.88 93 ILE A C 1
ATOM 753 O O . ILE A 1 93 ? -1.602 -11.707 -2.327 1.00 83.88 93 ILE A O 1
ATOM 757 N N . ARG A 1 94 ? -0.454 -13.188 -1.082 1.00 82.06 94 ARG A N 1
ATOM 758 C CA . ARG A 1 94 ? -1.060 -14.416 -1.621 1.00 82.06 94 ARG A CA 1
ATOM 759 C C . ARG A 1 94 ? -2.590 -14.383 -1.682 1.00 82.06 94 ARG A C 1
ATOM 761 O O . ARG A 1 94 ? -3.167 -14.862 -2.653 1.00 82.06 94 ARG A O 1
ATOM 768 N N . ASN A 1 95 ? -3.233 -13.819 -0.662 1.00 86.31 95 ASN A N 1
ATOM 769 C CA . ASN A 1 95 ? -4.695 -13.783 -0.545 1.00 86.31 95 ASN A CA 1
ATOM 770 C C . ASN A 1 95 ? -5.316 -12.483 -1.088 1.00 86.31 95 ASN A C 1
ATOM 772 O O . ASN A 1 95 ? -6.533 -12.308 -1.039 1.00 86.31 95 ASN A O 1
ATOM 776 N N . ALA A 1 96 ? -4.496 -11.568 -1.609 1.00 89.06 96 ALA A N 1
ATOM 777 C CA . ALA A 1 96 ? -4.945 -10.276 -2.103 1.00 89.06 96 ALA A CA 1
ATOM 778 C C . ALA A 1 96 ? -5.349 -10.333 -3.578 1.00 89.06 96 ALA A C 1
ATOM 780 O O . ALA A 1 96 ? -4.734 -11.018 -4.397 1.00 89.06 96 ALA A O 1
ATOM 781 N N . ASN A 1 97 ? -6.320 -9.508 -3.962 1.00 90.88 97 ASN A N 1
ATOM 782 C CA . ASN A 1 97 ? -6.568 -9.215 -5.367 1.00 90.88 97 ASN A CA 1
ATOM 783 C C . ASN A 1 97 ? -5.507 -8.229 -5.887 1.00 90.88 97 ASN A C 1
ATOM 785 O O . ASN A 1 97 ? -5.580 -7.029 -5.609 1.00 90.88 97 ASN A O 1
ATOM 789 N N . VAL A 1 98 ? -4.513 -8.732 -6.623 1.00 91.50 98 VAL A N 1
ATOM 790 C CA . VAL A 1 98 ? -3.379 -7.939 -7.124 1.00 91.50 98 VAL A CA 1
ATOM 791 C C . VAL A 1 98 ? -3.618 -7.462 -8.559 1.00 91.50 98 VAL A C 1
ATOM 793 O O . VAL A 1 98 ? -3.851 -8.261 -9.466 1.00 91.50 98 VAL A O 1
ATOM 796 N N . ARG A 1 99 ? -3.494 -6.150 -8.788 1.00 92.88 99 ARG A N 1
ATOM 797 C CA . ARG A 1 99 ? -3.492 -5.523 -10.118 1.00 92.88 99 ARG A CA 1
ATOM 798 C C . ARG A 1 99 ? -2.101 -4.992 -10.459 1.00 92.88 99 ARG A C 1
ATOM 800 O O . ARG A 1 99 ? -1.611 -4.082 -9.798 1.00 92.88 99 ARG A O 1
ATOM 807 N N . PHE A 1 100 ? -1.506 -5.517 -11.521 1.00 92.50 100 PHE A N 1
ATOM 808 C CA . PHE A 1 100 ? -0.186 -5.118 -12.023 1.00 92.50 100 PHE A CA 1
ATOM 809 C C . PHE A 1 100 ? -0.256 -3.989 -13.059 1.00 92.50 100 PHE A C 1
ATOM 811 O O . PHE A 1 100 ? -1.328 -3.699 -13.594 1.00 92.50 100 PHE A O 1
ATOM 818 N N . GLY A 1 101 ? 0.888 -3.370 -13.368 1.00 92.50 101 GLY A N 1
ATOM 819 C CA . GLY A 1 101 ? 0.996 -2.298 -14.366 1.00 92.50 101 GLY A CA 1
ATOM 820 C C . GLY A 1 101 ? 0.237 -1.016 -14.000 1.00 92.50 101 GLY A C 1
ATOM 821 O O . GLY A 1 101 ? -0.158 -0.242 -14.873 1.00 92.50 101 GLY A O 1
ATOM 822 N N . CYS A 1 102 ? -0.023 -0.799 -12.713 1.00 93.81 102 CYS A N 1
ATOM 823 C CA . CYS A 1 102 ? -0.664 0.407 -12.211 1.00 93.81 102 CYS A CA 1
ATOM 824 C C . CYS A 1 102 ? 0.317 1.587 -12.203 1.00 93.81 102 CYS A C 1
ATOM 826 O O . CYS A 1 102 ? 1.526 1.421 -12.175 1.00 93.81 102 CYS A O 1
ATOM 828 N N . LYS A 1 103 ? -0.200 2.820 -12.164 1.00 91.69 103 LYS A N 1
ATOM 829 C CA . LYS A 1 103 ? 0.656 4.020 -12.094 1.00 91.69 103 LYS A CA 1
ATOM 830 C C . LYS A 1 103 ? 1.410 4.176 -10.767 1.00 91.69 103 LYS A C 1
ATOM 832 O O . LYS A 1 103 ? 2.322 4.984 -10.696 1.00 91.69 103 LYS A O 1
ATOM 837 N N . MET A 1 104 ? 0.969 3.500 -9.708 1.00 91.94 104 MET A N 1
ATOM 838 C CA . MET A 1 104 ? 1.553 3.592 -8.368 1.00 91.94 104 MET A CA 1
ATOM 839 C C . MET A 1 104 ? 1.191 2.369 -7.531 1.00 91.94 104 MET A C 1
ATOM 841 O O . MET A 1 104 ? 0.160 1.731 -7.778 1.00 91.94 104 MET A O 1
ATOM 845 N N . LEU A 1 105 ? 2.012 2.122 -6.512 1.00 94.12 105 LEU A N 1
ATOM 846 C CA . LEU A 1 105 ? 1.737 1.160 -5.458 1.00 94.12 105 LEU A CA 1
ATOM 847 C C . LEU A 1 105 ? 0.583 1.655 -4.576 1.00 94.12 105 LEU A C 1
ATOM 849 O O . LEU A 1 105 ? 0.627 2.783 -4.078 1.00 94.12 105 LEU A O 1
ATOM 853 N N . ALA A 1 106 ? -0.420 0.813 -4.325 1.00 95.75 106 ALA A N 1
ATOM 854 C CA . ALA A 1 106 ? -1.453 1.126 -3.341 1.00 95.75 106 ALA A CA 1
ATOM 855 C C . ALA A 1 106 ? -2.084 -0.111 -2.691 1.00 95.75 106 ALA A C 1
ATOM 857 O O . ALA A 1 106 ? -2.323 -1.118 -3.355 1.00 95.75 106 ALA A O 1
ATOM 858 N N . ILE A 1 107 ? -2.426 0.018 -1.407 1.00 95.25 107 ILE A N 1
ATOM 859 C CA . ILE A 1 107 ? -3.233 -0.941 -0.648 1.00 95.25 107 ILE A CA 1
ATOM 860 C C . ILE A 1 107 ? -4.638 -0.368 -0.473 1.00 95.25 107 ILE A C 1
ATOM 862 O O . ILE A 1 107 ? -4.809 0.737 0.052 1.00 95.25 107 ILE A O 1
ATOM 866 N N . GLY A 1 108 ? -5.638 -1.113 -0.938 1.00 93.12 108 GLY A N 1
ATOM 867 C CA . GLY A 1 108 ? -7.046 -0.774 -0.783 1.00 93.12 108 GLY A CA 1
ATOM 868 C C . GLY A 1 108 ? -7.552 -1.189 0.592 1.00 93.12 108 GLY A C 1
ATOM 869 O O . GLY A 1 108 ? -7.486 -2.362 0.959 1.00 93.12 108 GLY A O 1
ATOM 870 N N . ILE A 1 109 ? -8.079 -0.227 1.345 1.00 90.56 109 ILE A N 1
ATOM 871 C CA . ILE A 1 109 ? -8.633 -0.442 2.679 1.00 90.56 109 ILE A CA 1
ATOM 872 C C . ILE A 1 109 ? -10.096 0.036 2.668 1.00 90.56 109 ILE A C 1
ATOM 874 O O . ILE A 1 109 ? -10.366 1.193 2.320 1.00 90.56 109 ILE A O 1
ATOM 878 N N . PRO A 1 110 ? -11.066 -0.821 3.031 1.00 87.25 110 PRO A N 1
ATOM 879 C CA . PRO A 1 110 ? -12.465 -0.416 3.119 1.00 87.25 110 PRO A CA 1
ATOM 880 C C . PRO A 1 110 ? -12.676 0.714 4.133 1.00 87.25 110 PRO A C 1
ATOM 882 O O . PRO A 1 110 ? -12.083 0.702 5.211 1.00 87.25 110 PRO A O 1
ATOM 885 N N . HIS A 1 111 ? -13.570 1.663 3.835 1.00 84.00 111 HIS A N 1
ATOM 886 C CA . HIS A 1 111 ? -13.847 2.807 4.725 1.00 84.00 111 HIS A CA 1
ATOM 887 C C . HIS A 1 111 ? -14.210 2.399 6.154 1.00 84.00 111 HIS A C 1
ATOM 889 O O . HIS A 1 111 ? -13.762 3.035 7.106 1.00 84.00 111 HIS A O 1
ATOM 895 N N . TYR A 1 112 ? -14.969 1.312 6.324 1.00 80.31 112 TYR A N 1
ATOM 896 C CA . TYR A 1 112 ? -15.364 0.843 7.654 1.00 80.31 112 TYR A CA 1
ATOM 897 C C . TYR A 1 112 ? -14.157 0.479 8.534 1.00 80.31 112 TYR A C 1
ATOM 899 O O . TYR A 1 112 ? -14.226 0.644 9.749 1.00 80.31 112 TYR A O 1
ATOM 907 N N . ALA A 1 113 ? -13.039 0.036 7.946 1.00 80.12 113 ALA A N 1
ATOM 908 C CA . ALA A 1 113 ? -11.846 -0.350 8.696 1.00 80.12 113 ALA A CA 1
ATOM 909 C C . ALA A 1 113 ? -11.151 0.860 9.345 1.00 80.12 113 ALA A C 1
ATOM 911 O O . ALA A 1 113 ? -10.512 0.725 10.383 1.00 80.12 113 ALA A O 1
ATOM 912 N N . PHE A 1 114 ? -11.328 2.063 8.791 1.00 74.69 114 PHE A N 1
ATOM 913 C CA . PHE A 1 114 ? -10.796 3.298 9.374 1.00 74.69 114 PHE A CA 1
ATOM 914 C C . PHE A 1 114 ? -11.580 3.802 10.585 1.00 74.69 114 PHE A C 1
ATOM 916 O O . PHE A 1 114 ? -11.026 4.541 11.399 1.00 74.69 114 PHE A O 1
ATOM 923 N N . ALA A 1 115 ? -12.846 3.402 10.713 1.00 66.50 115 ALA A N 1
ATOM 924 C CA . ALA A 1 115 ? -13.680 3.726 11.866 1.00 66.50 115 ALA A CA 1
ATOM 925 C C . ALA A 1 115 ? -13.422 2.791 13.061 1.00 66.50 115 ALA A C 1
ATOM 927 O O . ALA A 1 115 ? -13.862 3.083 14.174 1.00 66.50 115 ALA A O 1
ATOM 928 N N . LEU A 1 116 ? -12.703 1.681 12.853 1.00 67.88 116 LEU A N 1
ATOM 929 C CA . LEU A 1 116 ? -12.341 0.768 13.928 1.00 67.88 116 LEU A CA 1
ATOM 930 C C . LEU A 1 116 ? -11.347 1.458 14.870 1.00 67.88 116 LEU A C 1
ATOM 932 O O . LEU A 1 116 ? -10.275 1.918 14.465 1.00 67.88 116 LEU A O 1
ATOM 936 N N . THR A 1 117 ? -11.731 1.547 16.143 1.00 64.31 117 THR A N 1
ATOM 937 C CA . THR A 1 117 ? -10.837 2.023 17.202 1.00 64.31 117 THR A CA 1
ATOM 938 C C . THR A 1 117 ? -9.728 0.993 17.374 1.00 64.31 117 THR A C 1
ATOM 940 O O . THR A 1 117 ? -10.017 -0.203 17.444 1.00 64.31 117 THR A O 1
ATOM 943 N N . LEU A 1 118 ? -8.471 1.442 17.432 1.00 66.25 118 LEU A N 1
ATOM 944 C CA . LEU A 1 118 ? -7.352 0.537 17.685 1.00 66.25 118 LEU A CA 1
ATOM 945 C C . LEU A 1 118 ? -7.591 -0.136 19.032 1.00 66.25 118 LEU A C 1
ATOM 947 O O . LEU A 1 118 ? -7.770 0.543 20.048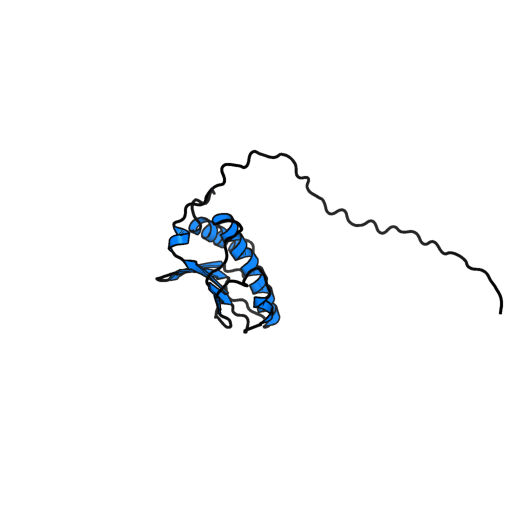 1.00 66.25 118 LEU A O 1
ATOM 951 N N . GLN A 1 119 ? -7.590 -1.467 19.043 1.00 58.47 119 GLN A N 1
ATOM 952 C CA . GLN A 1 119 ? -7.488 -2.201 20.291 1.00 58.47 119 GLN A CA 1
ATOM 953 C C . GLN A 1 119 ? -6.069 -1.972 20.803 1.00 58.47 119 GLN A C 1
ATOM 955 O O . GLN A 1 119 ? -5.147 -2.703 20.462 1.00 58.47 119 GLN A O 1
ATOM 960 N N . HIS A 1 120 ? -5.878 -0.913 21.592 1.00 53.16 120 HIS A N 1
ATOM 961 C CA . HIS A 1 120 ? -4.726 -0.842 22.477 1.00 53.16 120 HIS A CA 1
ATOM 962 C C . HIS A 1 120 ? -4.840 -2.071 23.362 1.00 53.16 120 HIS A C 1
ATOM 964 O O . HIS A 1 120 ? -5.725 -2.128 24.218 1.00 53.16 120 HIS A O 1
ATOM 970 N N . THR A 1 121 ? -4.016 -3.084 23.111 1.00 42.34 121 THR A N 1
ATOM 971 C CA . THR A 1 121 ? -3.834 -4.190 24.042 1.00 42.34 121 THR A CA 1
ATOM 972 C C . THR A 1 121 ? -3.442 -3.565 25.372 1.00 42.34 121 THR A C 1
ATOM 974 O O . THR A 1 121 ? -2.301 -3.148 25.569 1.00 42.34 121 THR A O 1
ATOM 977 N N . LYS A 1 122 ? -4.419 -3.445 26.277 1.00 35.91 122 LYS A N 1
ATOM 978 C CA . LYS A 1 122 ? -4.208 -3.255 27.710 1.00 35.91 122 LYS A CA 1
ATOM 979 C C . LYS A 1 122 ? -3.551 -4.533 28.236 1.00 35.91 122 LYS A C 1
ATOM 981 O O . LYS A 1 122 ? -4.217 -5.314 28.886 1.00 35.91 122 LYS A O 1
ATOM 986 N N . ASP A 1 123 ? -2.308 -4.779 27.844 1.00 40.16 123 ASP A N 1
ATOM 987 C CA . ASP A 1 123 ? -1.420 -5.792 28.414 1.00 40.16 123 ASP A CA 1
ATOM 988 C C . ASP A 1 123 ? -0.033 -5.648 27.782 1.00 40.16 123 ASP A C 1
ATOM 990 O O . ASP A 1 123 ? 0.420 -6.445 26.967 1.00 40.16 123 ASP A O 1
ATOM 994 N N . GLN A 1 124 ? 0.655 -4.576 28.162 1.00 38.66 124 GLN A N 1
ATOM 995 C CA . GLN A 1 124 ? 2.108 -4.607 28.277 1.00 38.66 124 GLN A CA 1
ATOM 996 C C . GLN A 1 124 ? 2.451 -4.054 29.657 1.00 38.66 124 GLN A C 1
ATOM 998 O O . GLN A 1 124 ? 2.736 -2.873 29.843 1.00 38.66 124 GLN A O 1
ATOM 1003 N N . SER A 1 125 ? 2.360 -4.942 30.649 1.00 33.03 125 SER A N 1
ATOM 1004 C CA . SER A 1 125 ? 3.208 -4.852 31.837 1.00 33.03 125 SER A CA 1
ATOM 1005 C C . SER A 1 125 ? 4.664 -4.707 31.363 1.00 33.03 125 SER A C 1
ATOM 1007 O O . SER A 1 125 ? 5.028 -5.369 30.385 1.00 33.03 125 SER A O 1
ATOM 1009 N N . PRO A 1 126 ? 5.499 -3.848 31.975 1.00 35.22 126 PRO A N 1
ATOM 1010 C CA . PRO A 1 126 ? 6.872 -3.670 31.536 1.00 35.22 126 PRO A CA 1
ATOM 1011 C C . PRO A 1 126 ? 7.643 -4.948 31.861 1.00 35.22 126 PRO A C 1
ATOM 1013 O O . PRO A 1 126 ? 8.107 -5.142 32.983 1.00 35.22 126 PRO A O 1
ATOM 1016 N N . VAL A 1 127 ? 7.779 -5.843 30.884 1.00 35.41 127 VAL A N 1
ATOM 1017 C CA . VAL A 1 127 ? 8.793 -6.888 30.969 1.00 35.41 127 VAL A CA 1
ATOM 1018 C C . VAL A 1 127 ? 10.120 -6.190 30.717 1.00 35.41 127 VAL A C 1
ATOM 1020 O O . VAL A 1 127 ? 10.496 -5.884 29.588 1.00 35.41 127 VAL A O 1
ATOM 1023 N N . ALA A 1 128 ? 10.778 -5.855 31.821 1.00 41.56 128 ALA A N 1
ATOM 1024 C CA . ALA A 1 128 ? 12.192 -5.561 31.843 1.00 41.56 128 ALA A CA 1
ATOM 1025 C C . ALA A 1 128 ? 12.966 -6.699 31.154 1.00 41.56 128 ALA A C 1
ATOM 1027 O O . ALA A 1 128 ? 12.642 -7.872 31.331 1.00 41.56 128 ALA A O 1
ATOM 1028 N N . ASN A 1 129 ? 14.021 -6.307 30.442 1.00 41.22 129 ASN A N 1
ATOM 1029 C CA . ASN A 1 129 ? 15.063 -7.129 29.822 1.00 41.22 129 ASN A CA 1
ATOM 1030 C C . ASN A 1 129 ? 14.739 -7.728 28.446 1.00 41.22 129 ASN A C 1
ATOM 1032 O O . ASN A 1 129 ? 14.211 -8.825 28.297 1.00 41.22 129 ASN A O 1
ATOM 1036 N N . SER A 1 130 ? 15.242 -7.056 27.416 1.00 35.50 130 SER A N 1
ATOM 1037 C CA . SER A 1 130 ? 15.933 -7.742 26.328 1.00 35.50 130 SER A CA 1
ATOM 1038 C C . SER A 1 130 ? 17.154 -6.903 25.987 1.00 35.50 130 SER A C 1
ATOM 1040 O O . SER A 1 130 ? 17.036 -5.754 25.564 1.00 35.50 130 SER A O 1
ATOM 1042 N N . GLU A 1 131 ? 18.318 -7.455 26.317 1.00 35.81 131 GLU A N 1
ATOM 1043 C CA . GLU A 1 131 ? 19.628 -6.904 26.005 1.00 35.81 131 GLU A CA 1
ATOM 1044 C C . GLU A 1 131 ? 19.710 -6.493 24.534 1.00 35.81 131 GLU A C 1
ATOM 1046 O O . GLU A 1 131 ? 19.287 -7.218 23.631 1.00 35.81 131 GLU A O 1
ATOM 1051 N N . LEU A 1 132 ? 20.311 -5.326 24.308 1.00 31.69 132 LEU A N 1
ATOM 1052 C CA . LEU A 1 132 ? 20.966 -5.003 23.052 1.00 31.69 132 LEU A CA 1
ATOM 1053 C C . LEU A 1 132 ? 21.956 -6.130 22.733 1.00 31.69 132 LEU A C 1
ATOM 1055 O O . LEU A 1 132 ? 23.047 -6.179 23.298 1.00 31.69 132 LEU A O 1
ATOM 1059 N N . VAL A 1 133 ? 21.594 -7.018 21.810 1.00 34.28 133 VAL A N 1
ATOM 1060 C CA . VAL A 1 133 ? 22.571 -7.870 21.134 1.00 34.28 133 VAL A CA 1
ATOM 1061 C C . VAL A 1 133 ? 23.376 -6.952 20.218 1.00 34.28 133 VAL A C 1
ATOM 1063 O O . VAL A 1 133 ? 23.001 -6.680 19.078 1.00 34.28 133 VAL A O 1
ATOM 1066 N N . LEU A 1 134 ? 24.465 -6.410 20.762 1.00 32.72 134 LEU A N 1
ATOM 1067 C CA . LEU A 1 134 ? 25.588 -5.920 19.977 1.00 32.72 134 LEU A CA 1
ATOM 1068 C C . LEU A 1 134 ? 26.044 -7.078 19.087 1.00 32.72 134 LEU A C 1
ATOM 1070 O O . LEU A 1 134 ? 26.422 -8.135 19.585 1.00 32.72 134 LEU A O 1
ATOM 1074 N N . LEU A 1 135 ? 25.979 -6.879 17.772 1.00 34.81 135 LEU A N 1
ATOM 1075 C CA . LEU A 1 135 ? 26.642 -7.744 16.805 1.00 34.81 135 LEU A CA 1
ATOM 1076 C C . LEU A 1 135 ? 28.148 -7.675 17.089 1.00 34.81 135 LEU A C 1
ATOM 1078 O O . LEU A 1 135 ? 28.821 -6.745 16.653 1.00 34.81 135 LEU A O 1
ATOM 1082 N N . SER A 1 136 ? 28.664 -8.618 17.873 1.00 35.19 136 SER A N 1
ATOM 1083 C CA . SER A 1 136 ? 30.098 -8.854 17.989 1.00 35.19 136 SER A CA 1
ATOM 1084 C C . SER A 1 136 ? 30.591 -9.422 16.662 1.00 35.19 136 SER A C 1
ATOM 1086 O O . SER A 1 136 ? 30.099 -10.455 16.204 1.00 35.19 136 SER A O 1
ATOM 1088 N N . GLU A 1 137 ? 31.529 -8.714 16.036 1.00 42.09 137 GLU A N 1
ATOM 1089 C CA . GLU A 1 137 ? 32.246 -9.166 14.846 1.00 42.09 137 GLU A CA 1
ATOM 1090 C C . GLU A 1 137 ? 32.885 -10.541 15.112 1.00 42.09 137 GLU A C 1
ATOM 1092 O O . GLU A 1 137 ? 33.414 -10.762 16.206 1.00 42.09 137 GLU A O 1
ATOM 1097 N N . PRO A 1 138 ? 32.844 -11.492 14.162 1.00 39.12 138 PRO A N 1
ATOM 1098 C CA . PRO A 1 138 ? 33.567 -12.738 14.326 1.00 39.12 138 PRO A CA 1
ATOM 1099 C C . PRO A 1 138 ? 35.073 -12.478 14.206 1.00 39.12 138 PRO A C 1
ATOM 1101 O O . PRO A 1 138 ? 35.584 -12.110 13.149 1.00 39.12 138 PRO A O 1
ATOM 1104 N N . ASP A 1 139 ? 35.755 -12.699 15.324 1.00 40.03 139 ASP A N 1
ATOM 1105 C CA . ASP A 1 139 ? 37.201 -12.734 15.502 1.00 40.03 139 ASP A CA 1
ATOM 1106 C C . ASP A 1 139 ? 37.818 -13.830 14.608 1.00 40.03 139 ASP A C 1
ATOM 1108 O O . ASP A 1 139 ? 37.877 -15.007 14.965 1.00 40.03 139 ASP A O 1
ATOM 1112 N N . THR A 1 140 ? 38.226 -13.478 13.386 1.00 42.62 140 THR A N 1
ATOM 1113 C CA . THR A 1 140 ? 39.060 -14.353 12.548 1.00 42.62 140 THR A CA 1
ATOM 1114 C C . THR A 1 140 ? 40.522 -14.211 12.944 1.00 42.62 140 THR A C 1
ATOM 1116 O O . THR A 1 140 ? 41.323 -13.592 12.246 1.00 42.62 140 THR A O 1
ATOM 1119 N N . SER A 1 141 ? 40.871 -14.842 14.056 1.00 38.66 141 SER A N 1
ATOM 1120 C CA . SER A 1 141 ? 42.238 -15.206 14.410 1.00 38.66 141 SER A CA 1
ATOM 1121 C C . SER A 1 141 ? 42.313 -16.731 14.553 1.00 38.66 141 SER A C 1
ATOM 1123 O O . SER A 1 141 ? 42.372 -17.288 15.641 1.00 38.66 141 SER A O 1
ATOM 1125 N N . LEU A 1 142 ? 42.268 -17.437 13.416 1.00 39.31 142 LEU A N 1
ATOM 1126 C CA . LEU A 1 142 ? 42.593 -18.864 13.359 1.00 39.31 142 LEU A CA 1
ATOM 1127 C C . LEU A 1 142 ? 43.960 -19.045 12.704 1.00 39.31 142 LEU A C 1
ATOM 1129 O O . LEU A 1 142 ? 44.175 -18.760 11.526 1.00 39.31 142 LEU A O 1
ATOM 1133 N N . GLU A 1 143 ? 44.873 -19.472 13.566 1.00 34.97 143 GLU A N 1
ATOM 1134 C CA . GLU A 1 143 ? 46.282 -19.738 13.359 1.00 34.97 143 GLU A CA 1
ATOM 1135 C C . GLU A 1 143 ? 46.527 -20.765 12.245 1.00 34.97 143 GLU A C 1
ATOM 1137 O O . GLU A 1 143 ? 45.872 -21.804 12.141 1.00 34.97 143 GLU A O 1
ATOM 1142 N N . TYR A 1 144 ? 47.543 -20.478 11.431 1.00 34.00 144 TYR A N 1
ATOM 1143 C CA . TYR A 1 144 ? 48.151 -21.429 10.511 1.00 34.00 144 TYR A CA 1
ATOM 1144 C C . TYR A 1 144 ? 48.730 -22.614 11.294 1.00 34.00 144 TYR A C 1
ATOM 1146 O O . TYR A 1 144 ? 49.736 -22.472 11.983 1.00 34.00 144 TYR A O 1
ATOM 1154 N N . SER A 1 145 ? 48.149 -23.802 11.128 1.00 36.72 145 SER A N 1
ATOM 1155 C CA . SER A 1 145 ? 48.804 -25.069 11.467 1.00 36.72 145 SER A CA 1
ATOM 1156 C C . SER A 1 145 ? 49.177 -25.794 10.177 1.00 36.72 145 SER A C 1
ATOM 1158 O O . SER A 1 145 ? 48.351 -26.453 9.548 1.00 36.72 145 SER A O 1
ATOM 1160 N N . VAL A 1 146 ? 50.433 -25.630 9.758 1.00 35.44 146 VAL A N 1
ATOM 1161 C CA . VAL A 1 146 ? 51.052 -26.412 8.682 1.00 35.44 146 VAL A CA 1
ATOM 1162 C C . VAL A 1 146 ? 51.419 -27.773 9.267 1.00 35.44 146 VAL A C 1
ATOM 1164 O O . VAL A 1 146 ? 52.380 -27.886 10.022 1.00 35.44 146 VAL A O 1
ATOM 1167 N N . ALA A 1 147 ? 50.647 -28.806 8.938 1.00 37.50 147 ALA A N 1
ATOM 1168 C CA . ALA A 1 147 ? 51.072 -30.180 9.160 1.00 37.50 147 ALA A CA 1
ATOM 1169 C C . ALA A 1 147 ? 52.047 -30.571 8.040 1.00 37.50 147 ALA A C 1
ATOM 1171 O O . ALA A 1 147 ? 51.649 -30.784 6.893 1.00 37.50 147 ALA A O 1
ATOM 1172 N N . GLU A 1 148 ? 53.335 -30.628 8.381 1.00 36.31 148 GLU A N 1
ATOM 1173 C CA . GLU A 1 148 ? 54.351 -31.330 7.604 1.00 36.31 148 GLU A CA 1
ATOM 1174 C C . GLU A 1 148 ? 53.913 -32.785 7.397 1.00 36.31 148 GLU A C 1
ATOM 1176 O O . GLU A 1 148 ? 53.664 -33.506 8.361 1.00 36.31 148 GLU A O 1
ATOM 1181 N N . ASN A 1 149 ? 53.857 -33.236 6.144 1.00 36.28 149 ASN A N 1
ATOM 1182 C CA . ASN A 1 149 ? 53.809 -34.659 5.835 1.00 36.28 149 ASN A CA 1
ATOM 1183 C C . ASN A 1 149 ? 55.059 -35.004 5.017 1.00 36.28 149 ASN A C 1
ATOM 1185 O O . ASN A 1 149 ? 55.127 -34.775 3.808 1.00 36.28 149 ASN A O 1
ATOM 1189 N N . GLN A 1 150 ? 56.083 -35.485 5.722 1.00 35.91 150 GLN A N 1
ATOM 1190 C CA . GLN A 1 150 ? 57.275 -36.098 5.147 1.00 35.91 150 GLN A CA 1
ATOM 1191 C C . GLN A 1 150 ? 56.961 -37.541 4.725 1.00 35.91 150 GLN A C 1
ATOM 1193 O O . GLN A 1 150 ? 56.638 -38.345 5.590 1.00 35.91 150 GLN A O 1
ATOM 1198 N N . GLY A 1 151 ? 57.171 -37.868 3.440 1.00 34.62 151 GLY A 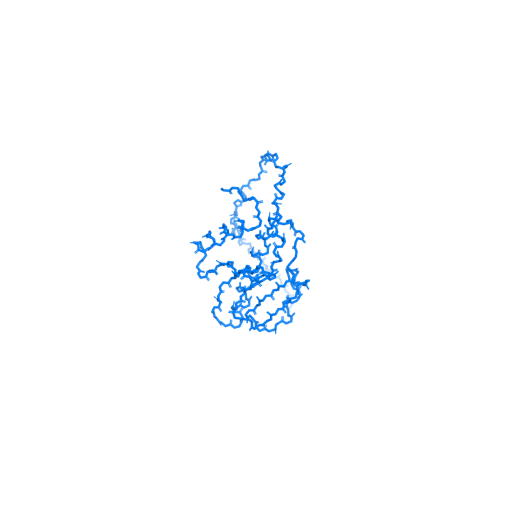N 1
ATOM 1199 C CA . GLY A 1 151 ? 57.493 -39.220 2.936 1.00 34.62 151 GLY A CA 1
ATOM 1200 C C . GLY A 1 151 ? 56.392 -40.294 3.066 1.00 34.62 151 GLY A C 1
ATOM 1201 O O . GLY A 1 151 ? 55.569 -40.262 3.957 1.00 34.62 151 GLY A O 1
ATOM 1202 N N . ASN A 1 152 ? 56.306 -41.346 2.258 1.00 32.69 152 ASN A N 1
ATOM 1203 C CA . ASN A 1 152 ? 57.229 -41.920 1.295 1.00 32.69 152 ASN A CA 1
ATOM 1204 C C . ASN A 1 152 ? 56.485 -43.035 0.504 1.00 32.69 152 ASN A C 1
ATOM 1206 O O . ASN A 1 152 ? 55.500 -43.582 0.994 1.00 32.69 152 ASN A O 1
ATOM 1210 N N . VAL A 1 153 ? 57.071 -43.432 -0.632 1.00 37.53 153 VAL A N 1
ATOM 1211 C CA . VAL A 1 153 ? 56.924 -44.706 -1.379 1.00 37.53 153 VAL A CA 1
ATOM 1212 C C . VAL A 1 153 ? 55.678 -44.928 -2.259 1.00 37.53 153 VAL A C 1
ATOM 1214 O O . VAL A 1 153 ? 54.637 -45.378 -1.789 1.00 37.53 153 VAL A O 1
ATOM 1217 N N . ALA A 1 154 ? 55.855 -44.767 -3.576 1.00 37.44 154 ALA A N 1
ATOM 1218 C CA . ALA A 1 154 ? 55.986 -45.883 -4.531 1.00 37.44 154 ALA A CA 1
ATOM 1219 C C . ALA A 1 154 ? 56.551 -45.376 -5.867 1.00 37.44 154 ALA A C 1
ATOM 1221 O O . ALA A 1 154 ? 56.064 -44.329 -6.347 1.00 37.44 154 ALA A O 1
#

Foldseek 3Di:
DDDFFLVSLQVVCQVVCPVPPPQQNWDWDDDDWWIKGFGAADDDDLVSQVVVLVVNLVVVVVSNCQQPNVPDAFAEWEGLHDDDPVVCVDPRDVNYHYHYNDRTTITIDGPVRRVDTGPPPPDDDPPPDDDDPDPDDPPPPDDDDDDDDDYDDD

Radius of gyration: 23.58 Å; chains: 1; bounding box: 74×59×46 Å

Sequence (154 aa):
MVCTNLYQAIVLFCKQGNSEITNSNFHIRQQQTMVWFCGGVVEGTDNEIRQVELYRIGIMIQVIRAAMGINWEPYELRLQSKNDKSLYDTELIRNANVRFGCKMLAIGIPHYAFALTLQHTKDQSPVANSELVLLSEPDTSLEYSVAENQGNVA

pLDDT: mean 75.64, std 22.06, range [31.69, 96.12]